Protein AF-A0A954C485-F1 (afdb_monomer)

Foldseek 3Di:
DDADADDPVLVVVLVVLLVVLLCLLQVLADLDDPDPQLVVLVVCLVVVPQPPRPDDPDLSNVLSVQLNVVVVVVRSRSLLNLLSCLLVPVLVCCVPPPVSHPVSSVVSSCLSPVVVLSVLSRTSHSCVNVSD

Structure (mmCIF, N/CA/C/O backbone):
data_AF-A0A954C485-F1
#
_entry.id   AF-A0A954C485-F1
#
loop_
_atom_site.group_PDB
_atom_site.id
_atom_site.type_symbol
_atom_site.label_atom_id
_atom_site.label_alt_id
_atom_site.label_comp_id
_atom_site.label_asym_id
_atom_site.label_entity_id
_atom_site.label_seq_id
_atom_site.pdbx_PDB_ins_code
_atom_site.Cartn_x
_atom_site.Cartn_y
_atom_site.Cartn_z
_atom_site.occupancy
_atom_site.B_iso_or_equiv
_atom_site.auth_seq_id
_atom_site.auth_comp_id
_atom_site.auth_asym_id
_atom_site.auth_atom_id
_atom_site.pdbx_PDB_model_num
ATOM 1 N N . MET A 1 1 ? 10.345 -2.502 -34.165 1.00 47.31 1 MET A N 1
ATOM 2 C CA . MET A 1 1 ? 10.795 -1.247 -33.518 1.00 47.31 1 MET A CA 1
ATOM 3 C C . MET A 1 1 ? 11.908 -1.576 -32.528 1.00 47.31 1 MET A C 1
ATOM 5 O O . MET A 1 1 ? 11.703 -2.485 -31.733 1.00 47.31 1 MET A O 1
ATOM 9 N N . PRO A 1 2 ? 13.085 -0.931 -32.585 1.00 47.78 2 PRO A N 1
ATOM 10 C CA . PRO A 1 2 ? 14.190 -1.241 -31.678 1.00 47.78 2 PRO A CA 1
ATOM 11 C C . PRO A 1 2 ? 13.867 -0.765 -30.254 1.00 47.78 2 PRO A C 1
ATOM 13 O O . PRO A 1 2 ? 13.599 0.415 -30.030 1.00 47.78 2 PRO A O 1
ATOM 16 N N . SER A 1 3 ? 13.889 -1.682 -29.284 1.00 56.34 3 SER A N 1
ATOM 17 C CA . SER A 1 3 ? 13.720 -1.362 -27.866 1.00 56.34 3 SER A CA 1
ATOM 18 C C . SER A 1 3 ? 14.911 -0.523 -27.389 1.00 56.34 3 SER A C 1
ATOM 20 O O . SER A 1 3 ? 16.020 -1.044 -27.241 1.00 56.34 3 SER A O 1
ATOM 22 N N . ARG A 1 4 ? 14.709 0.779 -27.159 1.00 65.12 4 ARG A N 1
ATOM 23 C CA . ARG A 1 4 ? 15.724 1.635 -26.530 1.00 65.12 4 ARG A CA 1
ATOM 24 C C . ARG A 1 4 ? 15.908 1.177 -25.087 1.00 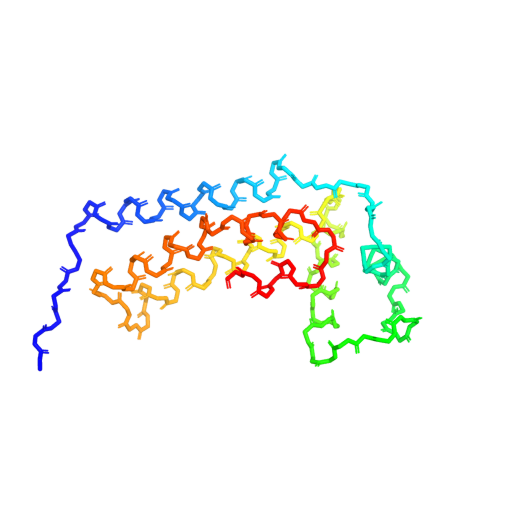65.12 4 ARG A C 1
ATOM 26 O O . ARG A 1 4 ? 15.043 1.435 -24.255 1.00 65.12 4 ARG A O 1
ATOM 33 N N . ARG A 1 5 ? 17.011 0.477 -24.811 1.00 64.56 5 ARG A N 1
ATOM 34 C CA . ARG A 1 5 ? 17.393 0.101 -23.446 1.00 64.56 5 ARG A CA 1
ATOM 35 C C . ARG A 1 5 ? 17.566 1.367 -22.611 1.00 64.56 5 ARG A C 1
ATOM 37 O O . ARG A 1 5 ? 18.163 2.338 -23.077 1.00 64.56 5 ARG A O 1
ATOM 44 N N . VAL A 1 6 ? 17.054 1.344 -21.388 1.00 62.84 6 VAL A N 1
ATOM 45 C CA . VAL A 1 6 ? 17.247 2.438 -20.435 1.00 62.84 6 VAL A CA 1
ATOM 46 C C . VAL A 1 6 ? 18.732 2.520 -20.042 1.00 62.84 6 VAL A C 1
ATOM 48 O O . VAL A 1 6 ? 19.318 1.484 -19.720 1.00 62.84 6 VAL A O 1
ATOM 51 N N . PRO A 1 7 ? 19.367 3.706 -20.054 1.00 67.12 7 PRO A N 1
ATOM 52 C CA . PRO A 1 7 ? 20.702 3.868 -19.485 1.00 67.12 7 PRO A CA 1
ATOM 53 C C . PRO A 1 7 ? 20.692 3.527 -17.988 1.00 67.12 7 PRO A C 1
ATOM 55 O O . PRO A 1 7 ? 19.742 3.861 -17.278 1.00 67.12 7 PRO A O 1
ATOM 58 N N . GLY A 1 8 ? 21.760 2.888 -17.497 1.00 71.44 8 GLY A N 1
ATOM 59 C CA . GLY A 1 8 ? 21.827 2.366 -16.123 1.00 71.44 8 GLY A CA 1
ATOM 60 C C . GLY A 1 8 ? 21.558 3.415 -15.038 1.00 71.44 8 GLY A C 1
ATOM 61 O O . GLY A 1 8 ? 20.907 3.114 -14.045 1.00 71.44 8 GLY A O 1
ATOM 62 N N . VAL A 1 9 ? 21.963 4.668 -15.259 1.00 77.44 9 VAL A N 1
ATOM 63 C CA . VAL A 1 9 ? 21.704 5.781 -14.329 1.00 77.44 9 VAL A CA 1
ATOM 64 C C . VAL A 1 9 ? 20.206 6.047 -14.156 1.00 77.44 9 VAL A C 1
ATOM 66 O O . VAL A 1 9 ? 19.746 6.231 -13.037 1.00 77.44 9 VAL A O 1
ATOM 69 N N . ALA A 1 10 ? 19.422 6.020 -15.235 1.00 74.69 10 ALA A N 1
ATOM 70 C CA . ALA A 1 10 ? 17.987 6.287 -15.152 1.00 74.69 10 ALA A CA 1
ATOM 71 C C . ALA A 1 10 ? 17.234 5.164 -14.421 1.00 74.69 10 ALA A C 1
ATOM 73 O O . ALA A 1 10 ? 16.278 5.444 -13.705 1.00 74.69 10 ALA A O 1
ATOM 74 N N . ALA A 1 11 ? 17.695 3.914 -14.534 1.00 73.38 11 ALA A N 1
ATOM 75 C CA . ALA A 1 11 ? 17.168 2.817 -13.724 1.00 73.38 11 ALA A CA 1
ATOM 76 C C . ALA A 1 11 ? 17.452 3.020 -12.224 1.00 73.38 11 ALA A C 1
ATOM 78 O O . ALA A 1 11 ? 16.557 2.826 -11.406 1.00 73.38 11 ALA A O 1
ATOM 79 N N . TRP A 1 12 ? 18.657 3.473 -11.861 1.00 78.25 12 TRP A N 1
ATOM 80 C CA . TRP A 1 12 ? 18.994 3.780 -10.467 1.00 78.25 12 TRP A CA 1
ATOM 81 C C . TRP A 1 12 ? 18.196 4.952 -9.904 1.00 78.25 12 TRP A C 1
ATOM 83 O O . TRP A 1 12 ? 17.708 4.864 -8.781 1.00 78.25 12 TRP A O 1
ATOM 93 N N . VAL A 1 13 ? 18.011 6.018 -10.686 1.00 81.06 13 VAL A N 1
ATOM 94 C CA . VAL A 1 13 ? 17.157 7.148 -10.292 1.00 81.06 13 VAL A CA 1
ATOM 95 C C . VAL A 1 13 ? 15.732 6.664 -10.041 1.00 81.06 13 VAL A C 1
ATOM 97 O O . VAL A 1 13 ? 15.167 6.958 -8.997 1.00 81.06 13 VAL A O 1
ATOM 100 N N . ALA A 1 14 ? 15.169 5.861 -10.941 1.00 77.38 14 ALA A N 1
ATOM 101 C CA . ALA A 1 14 ? 13.829 5.307 -10.774 1.00 77.38 14 ALA A CA 1
ATOM 102 C C . ALA A 1 14 ? 13.694 4.463 -9.502 1.00 77.38 14 ALA A C 1
ATOM 104 O O . ALA A 1 14 ? 12.748 4.644 -8.741 1.00 77.38 14 ALA A O 1
ATOM 105 N N . ALA A 1 15 ? 14.661 3.577 -9.250 1.00 79.06 15 ALA A N 1
ATOM 106 C CA . ALA A 1 15 ? 14.691 2.764 -8.042 1.00 79.06 15 ALA A CA 1
ATOM 107 C C . ALA A 1 15 ? 14.761 3.640 -6.782 1.00 79.06 15 ALA A C 1
ATOM 109 O O . ALA A 1 15 ? 14.013 3.408 -5.837 1.00 79.06 15 ALA A O 1
ATOM 110 N N . ALA A 1 16 ? 15.597 4.682 -6.785 1.00 84.62 16 ALA A N 1
ATOM 111 C CA . ALA A 1 16 ? 15.685 5.627 -5.677 1.00 84.62 16 ALA A CA 1
ATOM 112 C C . ALA A 1 16 ? 14.355 6.362 -5.441 1.00 84.62 16 ALA A C 1
ATOM 114 O O . ALA A 1 16 ? 13.921 6.476 -4.300 1.00 84.62 16 ALA A O 1
ATOM 115 N N . LEU A 1 17 ? 13.673 6.807 -6.499 1.00 84.12 17 LEU A N 1
ATOM 116 C CA . LEU A 1 17 ? 12.376 7.478 -6.384 1.00 84.12 17 LEU A CA 1
ATOM 117 C C . LEU A 1 17 ? 11.278 6.548 -5.849 1.00 84.12 17 LEU A C 1
ATOM 119 O O . LEU A 1 17 ? 10.480 6.967 -5.015 1.00 84.12 17 LEU A O 1
ATOM 123 N N . VAL A 1 18 ? 11.268 5.279 -6.267 1.00 82.25 18 VAL A N 1
ATOM 124 C CA . VAL A 1 18 ? 10.361 4.262 -5.709 1.00 82.25 18 VAL A CA 1
ATOM 125 C C . VAL A 1 18 ? 10.648 4.045 -4.225 1.00 82.25 18 VAL A C 1
ATOM 127 O O . VAL A 1 18 ? 9.719 4.046 -3.423 1.00 82.25 18 VAL A O 1
ATOM 130 N N . LEU A 1 19 ? 11.921 3.923 -3.836 1.00 86.00 19 LEU A N 1
ATOM 131 C CA . LEU A 1 19 ? 12.309 3.790 -2.429 1.00 86.00 19 LEU A CA 1
ATOM 132 C C . LEU A 1 19 ? 11.895 5.009 -1.599 1.00 86.00 19 LEU A C 1
ATOM 134 O O . LEU A 1 19 ? 11.418 4.841 -0.481 1.00 86.00 19 LEU A O 1
ATOM 138 N N . VAL A 1 20 ? 12.024 6.221 -2.145 1.00 88.75 20 VAL A N 1
ATOM 139 C CA . VAL A 1 20 ? 11.536 7.450 -1.501 1.00 88.75 20 VAL A CA 1
ATOM 140 C C . VAL A 1 20 ? 10.018 7.408 -1.334 1.00 88.75 20 VAL A C 1
ATOM 142 O O . VAL A 1 20 ? 9.529 7.686 -0.244 1.00 88.75 20 VAL A O 1
ATOM 145 N N . GLY A 1 21 ? 9.266 7.011 -2.364 1.00 86.12 21 GLY A N 1
ATOM 146 C CA . GLY A 1 21 ? 7.808 6.886 -2.284 1.00 86.12 21 GLY A CA 1
ATOM 147 C C . GLY A 1 21 ? 7.343 5.818 -1.286 1.00 86.12 21 GLY A C 1
ATOM 148 O O . GLY A 1 21 ? 6.346 6.014 -0.590 1.00 86.12 21 GLY A O 1
ATOM 149 N N . VAL A 1 22 ? 8.074 4.706 -1.179 1.00 86.94 22 VAL A N 1
ATOM 150 C CA . VAL A 1 22 ? 7.854 3.661 -0.168 1.00 86.94 22 VAL A CA 1
ATOM 151 C C . VAL A 1 22 ? 8.137 4.197 1.234 1.00 86.94 22 VAL A C 1
ATOM 153 O O . VAL A 1 22 ? 7.296 4.064 2.122 1.00 86.94 22 VAL A O 1
ATOM 156 N N .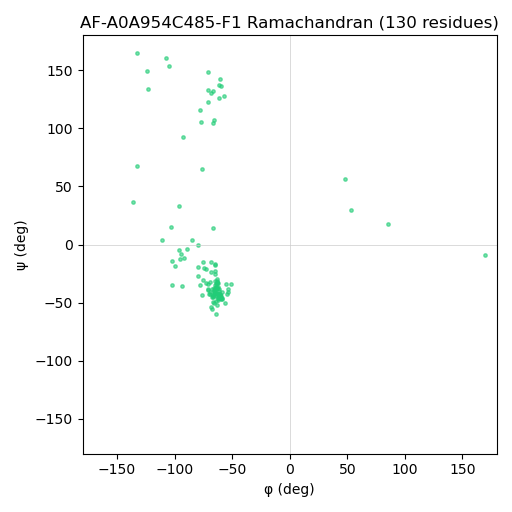 ALA A 1 23 ? 9.293 4.837 1.427 1.00 89.94 23 ALA A N 1
ATOM 157 C CA . ALA A 1 23 ? 9.680 5.405 2.711 1.00 89.94 23 ALA A CA 1
ATOM 158 C C . ALA A 1 23 ? 8.683 6.473 3.169 1.00 89.94 23 ALA A C 1
ATOM 160 O O . ALA A 1 23 ? 8.278 6.460 4.326 1.00 89.94 23 ALA A O 1
ATOM 161 N N . TRP A 1 24 ? 8.234 7.346 2.263 1.00 90.69 24 TRP A N 1
ATOM 162 C CA . TRP A 1 24 ? 7.241 8.375 2.563 1.00 90.69 24 TRP A CA 1
ATOM 163 C C . TRP A 1 24 ? 5.949 7.783 3.127 1.00 90.69 24 TRP A C 1
ATOM 165 O O . TRP A 1 24 ? 5.511 8.195 4.194 1.00 90.69 24 TRP A O 1
ATOM 175 N N . ARG A 1 25 ? 5.367 6.774 2.465 1.00 88.25 25 ARG A N 1
ATOM 176 C CA . ARG A 1 25 ? 4.106 6.149 2.908 1.00 88.25 25 ARG A CA 1
ATOM 177 C C . ARG A 1 25 ? 4.207 5.572 4.316 1.00 88.25 25 ARG A C 1
ATOM 179 O O . ARG A 1 25 ? 3.280 5.725 5.099 1.00 88.25 25 ARG A O 1
ATOM 186 N N . VAL A 1 26 ? 5.333 4.938 4.644 1.00 88.94 26 VAL A N 1
ATOM 187 C CA . VAL A 1 26 ? 5.549 4.338 5.969 1.00 88.94 26 VAL A CA 1
ATOM 188 C C . VAL A 1 26 ? 5.854 5.399 7.029 1.00 88.94 26 VAL A C 1
ATOM 190 O O . VAL A 1 26 ? 5.321 5.325 8.132 1.00 88.94 26 VAL A O 1
ATOM 193 N N . LEU A 1 27 ? 6.700 6.386 6.717 1.00 91.31 27 LEU A N 1
ATOM 194 C CA . LEU A 1 27 ? 7.137 7.411 7.673 1.00 91.31 27 LEU A CA 1
ATOM 195 C C . LEU A 1 27 ? 6.068 8.473 7.950 1.00 91.31 27 LEU A C 1
ATOM 197 O O . LEU A 1 27 ? 6.035 9.030 9.043 1.00 91.31 27 LEU A O 1
ATOM 201 N N . CYS A 1 28 ? 5.211 8.757 6.972 1.00 91.56 28 CYS A N 1
ATOM 202 C CA . CYS A 1 28 ? 4.154 9.760 7.066 1.00 91.56 28 CYS A CA 1
ATOM 203 C C . CYS A 1 28 ? 2.769 9.141 7.289 1.00 91.56 28 CYS A C 1
ATOM 205 O O . CYS A 1 28 ? 1.771 9.825 7.084 1.00 91.56 28 CYS A O 1
ATOM 207 N N . ALA A 1 29 ? 2.697 7.865 7.681 1.00 90.81 29 ALA A N 1
ATOM 208 C CA . ALA A 1 29 ? 1.429 7.177 7.866 1.00 90.81 29 ALA A CA 1
ATOM 209 C C . ALA A 1 29 ? 0.568 7.834 8.962 1.00 90.81 29 ALA A C 1
ATOM 211 O O . ALA A 1 29 ? 1.006 7.992 10.104 1.00 90.81 29 ALA A O 1
ATOM 212 N N . GLU A 1 30 ? -0.673 8.181 8.630 1.00 88.69 30 GLU A N 1
ATOM 213 C CA . GLU A 1 30 ? -1.631 8.778 9.561 1.00 88.69 30 GLU A CA 1
ATOM 214 C C . GLU A 1 30 ? -2.215 7.706 10.474 1.00 88.69 30 GLU A C 1
ATOM 216 O O . GLU A 1 30 ? -2.906 6.814 10.000 1.00 88.69 30 GLU A O 1
ATOM 221 N N . THR A 1 31 ? -1.969 7.780 11.780 1.00 83.50 31 THR A N 1
ATOM 222 C CA . THR A 1 31 ? -2.411 6.766 12.759 1.00 83.50 31 THR A CA 1
ATOM 223 C C . THR A 1 31 ? -3.798 7.021 13.348 1.00 83.50 31 THR A C 1
ATOM 225 O O . THR A 1 31 ? -4.298 6.205 14.121 1.00 83.50 31 THR A O 1
ATOM 228 N N . SER A 1 32 ? -4.425 8.143 12.999 1.00 85.81 32 SER A N 1
ATOM 229 C CA . SER A 1 32 ? -5.764 8.513 13.451 1.00 85.81 32 SER A CA 1
ATOM 230 C C . SER A 1 32 ? -6.653 8.747 12.237 1.00 85.81 32 SER A C 1
ATOM 232 O O . SER A 1 32 ? -6.224 9.465 11.338 1.00 85.81 32 SER A O 1
ATOM 234 N N . PRO A 1 33 ? -7.883 8.207 12.215 1.00 88.75 33 PRO A N 1
ATOM 235 C CA . PRO A 1 33 ? -8.790 8.425 11.101 1.00 88.75 33 PRO A CA 1
ATOM 236 C C . PRO A 1 33 ? -9.310 9.870 11.091 1.00 88.75 33 PRO A C 1
ATOM 238 O O . PRO A 1 33 ? -9.750 10.387 12.121 1.00 88.75 33 PRO A O 1
ATOM 241 N N . GLY A 1 34 ? -9.282 10.506 9.924 1.00 87.88 34 GLY A N 1
ATOM 242 C CA . GLY A 1 34 ? -9.866 11.818 9.646 1.00 87.88 34 GLY A CA 1
ATOM 243 C C . GLY A 1 34 ? -11.200 11.757 8.896 1.00 87.88 34 GLY A C 1
ATOM 244 O O . GLY A 1 34 ? -11.922 12.754 8.857 1.00 87.88 34 GLY A O 1
ATOM 245 N N . THR A 1 35 ? -11.555 10.604 8.319 1.00 89.50 35 THR A N 1
ATOM 246 C CA . THR A 1 35 ? -12.758 10.432 7.484 1.00 89.50 35 THR A CA 1
ATOM 247 C C . THR A 1 35 ? -13.573 9.189 7.856 1.00 89.50 35 THR A C 1
ATOM 249 O O . THR A 1 35 ? -13.111 8.301 8.5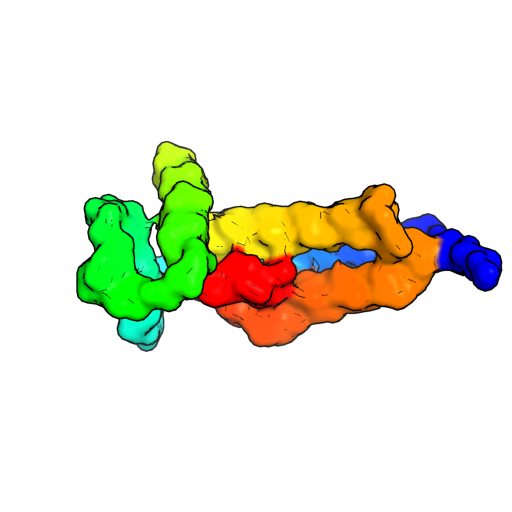74 1.00 89.50 35 THR A O 1
ATOM 252 N N . PHE A 1 36 ? -14.822 9.118 7.379 1.00 87.75 36 PHE A N 1
ATOM 253 C CA . PHE A 1 36 ? -15.700 7.966 7.618 1.00 87.75 36 PHE A CA 1
ATOM 254 C C . PHE A 1 36 ? -15.159 6.678 6.977 1.00 87.75 36 PHE A C 1
ATOM 256 O O . PHE A 1 36 ? -15.222 5.610 7.592 1.00 87.75 36 PHE A O 1
ATOM 263 N N . ASP A 1 37 ? -14.567 6.783 5.788 1.00 86.69 37 ASP A N 1
ATOM 264 C CA . ASP A 1 37 ? -13.972 5.645 5.080 1.00 86.69 37 ASP A CA 1
ATOM 265 C C . ASP A 1 37 ? -12.764 5.089 5.842 1.00 86.69 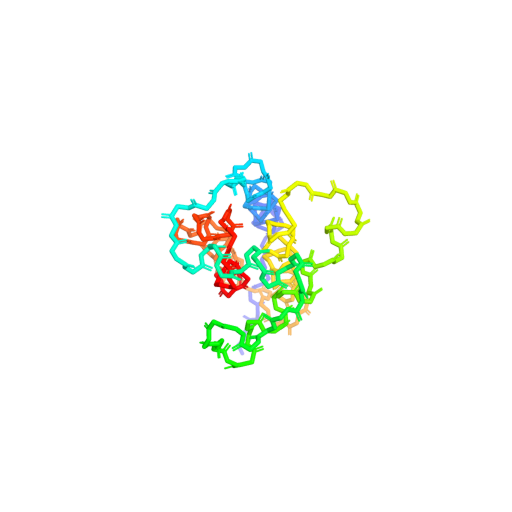37 ASP A C 1
ATOM 267 O O . ASP A 1 37 ? -12.590 3.874 5.954 1.00 86.69 37 ASP A O 1
ATOM 271 N N . GLU A 1 38 ? -11.978 5.973 6.459 1.00 89.81 38 GLU A N 1
ATOM 272 C CA . GLU A 1 38 ? -10.843 5.602 7.304 1.00 89.81 38 GLU A CA 1
ATOM 273 C C . GLU A 1 38 ? -11.268 4.879 8.583 1.00 89.81 38 GLU A C 1
ATOM 275 O O . GLU A 1 38 ? -10.696 3.848 8.943 1.00 89.81 38 GLU A O 1
ATOM 280 N N . VAL A 1 39 ? -12.315 5.371 9.255 1.00 89.75 39 VAL A N 1
ATOM 281 C CA . VAL A 1 39 ? -12.906 4.676 10.412 1.00 89.75 39 VAL A CA 1
ATOM 282 C C . VAL A 1 39 ? -13.404 3.291 10.002 1.00 89.75 39 VAL A C 1
ATOM 284 O O . VAL A 1 39 ? -13.157 2.309 10.706 1.00 89.75 39 VAL A O 1
ATOM 287 N N . SER A 1 40 ? -14.083 3.208 8.859 1.00 88.75 40 SER A N 1
ATOM 288 C CA . SER A 1 40 ? -14.643 1.965 8.330 1.00 88.75 40 SER A CA 1
ATOM 289 C C . SER A 1 40 ? -13.547 0.940 8.043 1.00 88.75 40 SER A C 1
ATOM 291 O O . SER A 1 40 ? -13.653 -0.216 8.451 1.00 88.75 40 SER A O 1
ATOM 293 N N . PHE A 1 41 ? -12.455 1.364 7.404 1.00 88.88 41 PHE A N 1
ATOM 294 C CA . PHE A 1 41 ? -11.303 0.510 7.126 1.00 88.88 41 PHE A CA 1
ATOM 295 C C . PHE A 1 41 ? -10.612 0.025 8.405 1.00 88.88 41 PHE A C 1
ATOM 297 O O . PHE A 1 41 ? -10.369 -1.173 8.549 1.00 88.88 41 PHE A O 1
ATOM 304 N N . LEU A 1 42 ? -10.322 0.921 9.357 1.00 89.94 42 LEU A N 1
ATOM 305 C CA . LEU A 1 42 ? -9.682 0.541 10.622 1.00 89.94 42 LEU A CA 1
ATOM 306 C C . LEU A 1 42 ? -10.548 -0.431 11.426 1.00 89.94 42 LEU A C 1
ATOM 308 O O . LEU A 1 42 ? -10.034 -1.384 12.011 1.00 89.94 42 LEU A O 1
ATOM 312 N N . ARG A 1 43 ? -11.868 -0.236 11.421 1.00 90.06 43 ARG A N 1
ATOM 313 C CA . ARG A 1 43 ? -12.795 -1.125 12.119 1.00 90.06 43 ARG A CA 1
ATOM 314 C C . ARG A 1 43 ? -12.929 -2.484 11.439 1.00 90.06 43 ARG A C 1
ATOM 316 O O . ARG A 1 43 ? -12.954 -3.499 12.132 1.00 90.06 43 ARG A O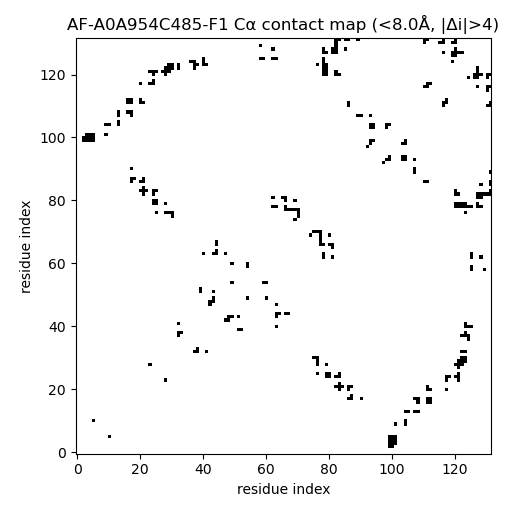 1
ATOM 323 N N . ALA A 1 44 ? -12.949 -2.525 10.108 1.00 89.81 44 ALA A N 1
ATOM 324 C CA . ALA A 1 44 ? -12.875 -3.778 9.362 1.00 89.81 44 ALA A CA 1
ATOM 325 C C . ALA A 1 44 ? -11.532 -4.490 9.584 1.00 89.81 44 ALA A C 1
ATOM 327 O O . ALA A 1 44 ? -11.486 -5.715 9.646 1.00 89.81 44 ALA A O 1
ATOM 328 N N . LEU A 1 45 ? -10.436 -3.752 9.757 1.00 89.50 45 LEU A N 1
ATOM 329 C CA . LEU A 1 45 ? -9.141 -4.340 10.075 1.00 89.50 45 LEU A CA 1
ATOM 330 C C . LEU A 1 45 ? -9.125 -4.988 11.465 1.00 89.50 45 LEU A C 1
ATOM 332 O O . LEU A 1 45 ? -8.642 -6.115 11.599 1.00 89.50 45 LEU A O 1
ATOM 336 N N . ASP A 1 46 ? -9.680 -4.300 12.461 1.00 89.88 46 ASP A N 1
ATOM 337 C CA . ASP A 1 46 ? -9.771 -4.760 13.848 1.00 89.88 46 ASP A CA 1
ATOM 338 C C . ASP A 1 46 ? -10.721 -5.965 13.985 1.00 89.88 46 ASP A C 1
ATOM 340 O O . ASP A 1 46 ? -10.320 -7.057 14.395 1.00 89.88 46 ASP A O 1
ATOM 344 N N . GLN A 1 47 ? -11.969 -5.810 13.534 1.00 89.31 47 GLN A N 1
ATOM 345 C CA . GLN A 1 47 ? -13.055 -6.771 13.769 1.00 89.31 47 GLN A CA 1
ATOM 346 C C . GLN A 1 47 ? -13.205 -7.821 12.658 1.00 89.31 47 GLN A C 1
ATOM 348 O O . GLN A 1 47 ? -13.918 -8.805 12.834 1.00 89.31 47 GLN A O 1
ATOM 353 N N . TYR A 1 48 ? -12.532 -7.633 11.519 1.00 83.12 48 TYR A N 1
ATOM 354 C CA . TYR A 1 48 ? -12.716 -8.430 10.299 1.00 83.12 48 TYR A CA 1
ATOM 355 C C . TYR A 1 48 ? -14.165 -8.517 9.806 1.00 83.12 48 TYR A C 1
ATOM 357 O O . TYR A 1 48 ? -14.560 -9.493 9.168 1.00 83.12 48 TYR A O 1
ATOM 365 N N . ASP A 1 49 ? -14.952 -7.478 10.072 1.00 84.25 49 ASP A N 1
ATOM 366 C CA . ASP A 1 49 ? -16.297 -7.341 9.532 1.00 84.25 49 ASP A CA 1
ATOM 367 C C . ASP A 1 49 ? -16.246 -6.535 8.233 1.00 84.25 49 ASP A C 1
ATOM 369 O O . ASP A 1 49 ? -16.258 -5.304 8.224 1.00 84.25 49 ASP A O 1
ATOM 373 N N . LEU A 1 50 ? -16.134 -7.257 7.121 1.00 82.31 50 LEU A N 1
ATOM 374 C CA . LEU A 1 50 ? -16.035 -6.655 5.796 1.00 82.31 50 LEU A CA 1
ATOM 375 C C . LEU A 1 50 ? -17.371 -6.091 5.305 1.00 82.31 50 LEU A C 1
ATOM 377 O O . LEU A 1 50 ? -17.362 -5.273 4.396 1.00 82.31 50 LEU A O 1
ATOM 381 N N . LEU A 1 51 ? -18.505 -6.529 5.860 1.00 80.88 51 LEU A N 1
ATOM 382 C CA . LEU A 1 51 ? -19.838 -6.187 5.353 1.00 80.88 51 LEU A CA 1
ATOM 383 C C . LEU A 1 51 ? -20.465 -4.992 6.077 1.00 80.88 51 LEU A C 1
ATOM 385 O O . LEU A 1 51 ? -21.454 -4.446 5.594 1.00 80.88 51 LEU A O 1
ATOM 389 N N . ALA A 1 52 ? -19.886 -4.568 7.200 1.00 76.31 52 ALA A N 1
ATOM 390 C CA . ALA A 1 52 ? -20.437 -3.517 8.049 1.00 76.31 52 ALA A CA 1
ATOM 391 C C . ALA A 1 52 ? -20.514 -2.114 7.409 1.00 76.31 52 ALA A C 1
ATOM 393 O O . ALA A 1 52 ? -21.253 -1.279 7.927 1.00 76.31 52 ALA A O 1
ATOM 394 N N . PHE A 1 53 ? -19.786 -1.837 6.316 1.00 70.62 53 PHE A N 1
ATOM 395 C CA . PHE A 1 53 ? -19.596 -0.469 5.796 1.00 70.62 53 PHE A CA 1
ATOM 396 C C . PHE A 1 53 ? -19.735 -0.322 4.270 1.00 70.62 53 PHE A C 1
ATOM 398 O O . PHE A 1 53 ? -18.997 0.447 3.668 1.00 70.62 53 PHE A O 1
ATOM 405 N N . GLU A 1 54 ? -20.657 -1.056 3.633 1.00 72.62 54 GLU A N 1
ATOM 406 C CA . GLU A 1 54 ? -20.896 -0.981 2.172 1.00 72.62 54 GLU A CA 1
ATOM 407 C C . GLU A 1 54 ? -19.600 -1.044 1.329 1.00 72.62 54 GLU A C 1
ATOM 409 O O . GLU A 1 54 ? -19.303 -0.153 0.531 1.00 72.62 54 GLU A O 1
ATOM 414 N N . PRO A 1 55 ? -18.786 -2.101 1.496 1.00 69.75 55 PRO A N 1
ATOM 415 C CA . PRO A 1 55 ? -17.490 -2.198 0.836 1.00 69.75 55 PRO A CA 1
ATOM 416 C C . PRO A 1 55 ? -17.616 -2.210 -0.694 1.00 69.75 55 PRO A C 1
ATOM 418 O O . PRO A 1 55 ? -18.390 -2.976 -1.278 1.00 69.75 55 PRO A O 1
ATOM 421 N N . HIS A 1 56 ? -16.747 -1.463 -1.371 1.00 71.19 56 HIS A N 1
ATOM 422 C CA . HIS A 1 56 ? -16.551 -1.617 -2.810 1.00 71.19 56 HIS A CA 1
ATOM 423 C C . HIS A 1 56 ? -15.685 -2.858 -3.100 1.00 71.19 56 HIS A C 1
ATOM 425 O O . HIS A 1 56 ? -14.462 -2.896 -2.898 1.00 71.19 56 HIS A O 1
ATOM 431 N N . PHE A 1 57 ? -16.347 -3.912 -3.577 1.00 68.00 57 PHE A N 1
ATOM 432 C CA . PHE A 1 57 ? -15.704 -5.119 -4.093 1.00 68.00 57 PHE A CA 1
ATOM 433 C C . PHE A 1 57 ? -15.007 -4.848 -5.438 1.00 68.00 57 PHE A C 1
ATOM 435 O O . PHE A 1 57 ? -15.507 -4.051 -6.230 1.00 68.00 57 PHE A O 1
ATOM 442 N N . PRO A 1 58 ? -13.896 -5.543 -5.760 1.00 68.56 58 PRO A N 1
ATOM 443 C CA . PRO A 1 58 ? -13.187 -6.563 -4.971 1.00 68.56 58 PRO A CA 1
ATOM 444 C C . PRO A 1 58 ? -12.013 -6.020 -4.132 1.00 68.56 58 PRO A C 1
ATOM 446 O O . PRO A 1 58 ? -11.434 -6.766 -3.343 1.00 68.56 58 PRO A O 1
ATOM 449 N N . GLY A 1 59 ? -11.635 -4.749 -4.311 1.00 79.19 59 GLY A N 1
ATOM 450 C CA . GLY A 1 59 ? -10.402 -4.187 -3.748 1.00 79.19 59 GLY A CA 1
ATOM 451 C C . GLY A 1 59 ? -10.408 -4.078 -2.224 1.00 79.19 59 GLY A C 1
ATOM 452 O O . GLY A 1 59 ? -9.402 -4.384 -1.586 1.00 79.19 59 GLY A O 1
ATOM 453 N N . TYR A 1 60 ? -11.549 -3.717 -1.630 1.00 84.19 60 TYR A N 1
ATOM 454 C CA . TYR A 1 60 ? -11.647 -3.470 -0.190 1.00 84.19 60 TYR A CA 1
ATOM 455 C C . TYR A 1 60 ? -11.357 -4.715 0.674 1.00 84.19 60 TYR A C 1
ATOM 457 O O . TYR A 1 60 ? -10.450 -4.646 1.506 1.00 84.19 60 TYR A O 1
ATOM 465 N N . PRO A 1 61 ? -12.006 -5.883 0.456 1.00 87.38 61 PRO A N 1
ATOM 466 C CA . PRO A 1 61 ? -11.665 -7.116 1.172 1.00 87.38 61 PRO A CA 1
ATOM 467 C C . PRO A 1 61 ? -10.188 -7.503 1.081 1.00 87.38 61 PRO A C 1
ATOM 469 O O . PRO A 1 61 ? -9.594 -7.938 2.067 1.00 87.38 61 PRO A O 1
ATOM 472 N N . LEU A 1 62 ? -9.587 -7.338 -0.102 1.00 86.19 62 LEU A N 1
ATOM 473 C CA . LEU A 1 62 ? -8.189 -7.687 -0.327 1.00 86.19 62 LEU A CA 1
ATOM 474 C C . LEU A 1 62 ? -7.253 -6.737 0.428 1.00 86.19 62 LEU A C 1
ATOM 476 O O . LEU A 1 62 ? -6.304 -7.199 1.056 1.00 86.19 62 LEU A O 1
ATOM 480 N N . ALA A 1 63 ? -7.535 -5.433 0.409 1.00 87.31 63 ALA A N 1
ATOM 481 C CA . ALA A 1 63 ? -6.758 -4.440 1.142 1.00 87.31 63 ALA A CA 1
ATOM 482 C C . ALA A 1 63 ? -6.786 -4.704 2.657 1.00 87.31 63 ALA A C 1
ATOM 484 O O . ALA A 1 63 ? -5.732 -4.703 3.295 1.00 87.31 63 ALA A O 1
ATOM 485 N N . VAL A 1 64 ? -7.962 -5.011 3.219 1.00 89.69 64 VAL A N 1
ATOM 486 C CA . VAL A 1 64 ? -8.106 -5.370 4.640 1.00 89.69 64 VAL A CA 1
ATOM 487 C C . VAL A 1 64 ? -7.332 -6.651 4.959 1.00 89.69 64 VAL A C 1
ATOM 489 O O . VAL A 1 64 ? -6.558 -6.678 5.916 1.00 89.69 64 VAL A O 1
ATOM 492 N N . LEU A 1 65 ? -7.478 -7.701 4.144 1.00 90.25 65 LEU A N 1
ATOM 493 C CA . LEU A 1 65 ? -6.757 -8.963 4.332 1.00 90.25 65 LEU A CA 1
ATOM 494 C C . LEU A 1 65 ? -5.234 -8.767 4.303 1.00 90.25 65 LEU A C 1
ATOM 496 O O . LEU A 1 65 ? -4.533 -9.269 5.182 1.00 90.25 65 LEU A O 1
ATOM 500 N N . LEU A 1 66 ? -4.718 -8.022 3.323 1.00 90.00 66 LEU A N 1
ATOM 501 C CA . LEU A 1 66 ? -3.288 -7.742 3.204 1.00 90.00 66 LEU A CA 1
ATOM 502 C C . LEU A 1 66 ? -2.772 -6.920 4.386 1.00 90.00 66 LEU A C 1
ATOM 504 O O . LEU A 1 66 ? -1.684 -7.204 4.877 1.00 90.00 66 LEU A O 1
ATOM 508 N N . ALA A 1 67 ? -3.554 -5.958 4.885 1.00 90.88 67 ALA A N 1
ATOM 509 C CA . ALA A 1 67 ? -3.186 -5.132 6.033 1.00 90.88 67 ALA A CA 1
ATOM 510 C C . ALA A 1 67 ? -3.151 -5.929 7.349 1.00 90.88 67 ALA A C 1
ATOM 512 O O . ALA A 1 67 ? -2.394 -5.587 8.258 1.00 90.88 67 ALA A O 1
ATOM 513 N N . ARG A 1 68 ? -3.874 -7.051 7.463 1.00 92.00 68 ARG A N 1
ATOM 514 C CA . ARG A 1 68 ? -3.781 -7.905 8.661 1.00 92.00 68 ARG A CA 1
ATOM 515 C C . ARG A 1 68 ? -2.410 -8.540 8.854 1.00 92.00 68 ARG A C 1
ATOM 517 O O . ARG A 1 68 ? -2.054 -8.832 9.989 1.00 92.00 68 ARG A O 1
ATOM 524 N N . ILE A 1 69 ? -1.633 -8.733 7.790 1.00 92.50 69 ILE A N 1
ATOM 525 C CA . ILE A 1 69 ? -0.279 -9.294 7.883 1.00 92.50 69 ILE A CA 1
ATOM 526 C C . ILE A 1 69 ? 0.648 -8.355 8.679 1.00 92.50 69 ILE A C 1
ATOM 528 O O . ILE A 1 69 ? 1.130 -8.767 9.733 1.00 92.50 69 ILE A O 1
ATOM 532 N N . PRO A 1 70 ? 0.882 -7.093 8.265 1.00 91.88 70 PRO A N 1
ATOM 533 C CA . PRO A 1 70 ? 1.679 -6.157 9.050 1.00 91.88 70 PRO A CA 1
ATOM 534 C C . PRO A 1 70 ? 1.037 -5.833 10.405 1.00 91.88 70 PRO A C 1
ATOM 536 O O . PRO A 1 70 ? 1.774 -5.604 11.361 1.00 91.88 70 PRO A O 1
ATOM 539 N N . ALA A 1 71 ? -0.295 -5.873 10.535 1.00 91.50 71 ALA A N 1
ATOM 540 C CA . ALA A 1 71 ? -0.955 -5.707 11.833 1.00 91.50 71 ALA A CA 1
ATOM 541 C C . ALA A 1 71 ? -0.589 -6.845 12.803 1.00 91.50 71 ALA A C 1
ATOM 543 O O . ALA A 1 71 ? -0.221 -6.592 13.946 1.00 91.50 71 ALA A O 1
ATOM 544 N N . ALA A 1 72 ? -0.600 -8.097 12.331 1.00 91.81 72 ALA A N 1
ATOM 545 C CA . ALA A 1 72 ? -0.180 -9.264 13.108 1.00 91.81 72 ALA A CA 1
ATOM 546 C C . ALA A 1 72 ? 1.316 -9.236 13.472 1.00 91.81 72 ALA A C 1
ATOM 548 O O . ALA A 1 72 ? 1.720 -9.851 14.454 1.00 91.81 72 ALA A O 1
ATOM 549 N N . LEU A 1 73 ? 2.129 -8.496 12.711 1.00 94.31 73 LEU A N 1
ATOM 550 C CA . LEU A 1 73 ? 3.540 -8.230 13.010 1.00 94.31 73 LEU A CA 1
ATOM 551 C C . LEU A 1 73 ? 3.747 -7.032 13.960 1.00 94.31 73 LEU A C 1
ATOM 553 O O . LEU A 1 73 ? 4.889 -6.666 14.231 1.00 94.31 73 LEU A O 1
ATOM 557 N N . GLY A 1 74 ?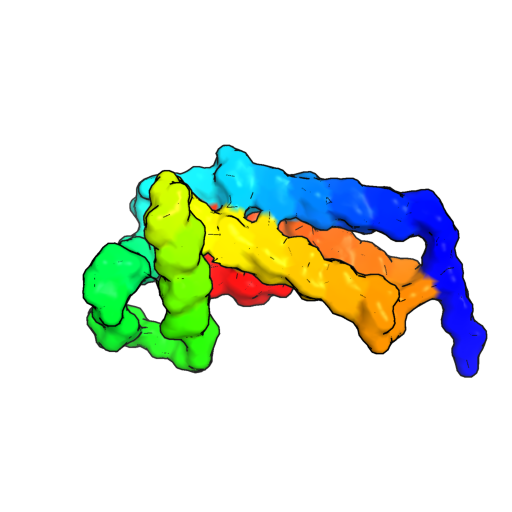 2.672 -6.421 14.471 1.00 91.50 74 GLY A N 1
ATOM 558 C CA . GLY A 1 74 ? 2.730 -5.313 15.429 1.00 91.50 74 GLY A CA 1
ATOM 559 C C . GLY A 1 74 ? 2.891 -3.927 14.799 1.00 91.50 74 GLY A C 1
ATOM 560 O O . GLY A 1 74 ? 3.281 -2.985 15.487 1.00 91.50 74 GLY A O 1
ATOM 561 N N . SER A 1 75 ? 2.619 -3.776 13.501 1.00 90.56 75 SER A N 1
ATOM 562 C CA . SER A 1 75 ? 2.668 -2.470 12.841 1.00 90.56 75 SER A CA 1
ATOM 563 C C . SER A 1 75 ? 1.547 -1.556 13.334 1.00 90.56 75 SER A C 1
ATOM 565 O O . SER A 1 75 ? 0.378 -1.937 13.304 1.00 90.56 75 SER A O 1
ATOM 567 N N . ALA A 1 76 ? 1.894 -0.323 13.713 1.00 87.88 76 ALA A N 1
ATOM 568 C CA . ALA A 1 76 ? 0.923 0.712 14.077 1.00 87.88 76 ALA A CA 1
ATOM 569 C C . ALA A 1 76 ? 0.153 1.273 12.864 1.00 87.88 76 ALA A C 1
ATOM 571 O O . ALA A 1 76 ? -0.933 1.816 13.028 1.00 87.88 76 ALA A O 1
ATOM 572 N N . ALA A 1 77 ? 0.705 1.125 11.655 1.00 90.56 77 ALA A N 1
ATOM 573 C CA . ALA A 1 77 ? 0.126 1.614 10.403 1.00 90.56 77 ALA A CA 1
ATOM 574 C C . ALA A 1 77 ? 0.155 0.524 9.310 1.00 90.56 77 ALA A C 1
ATOM 576 O O . ALA A 1 77 ? 0.913 0.600 8.340 1.00 90.56 77 ALA A O 1
ATOM 577 N N . PRO A 1 78 ? -0.625 -0.555 9.464 1.00 89.62 78 PRO A N 1
ATOM 578 C CA . PRO A 1 78 ? -0.564 -1.727 8.589 1.00 89.62 78 PRO A CA 1
ATOM 579 C C . PRO A 1 78 ? -0.933 -1.456 7.120 1.00 89.62 78 PRO A C 1
ATOM 581 O O . PRO A 1 78 ? -0.350 -2.055 6.220 1.00 89.62 78 PRO A O 1
ATOM 584 N N . TYR A 1 79 ? -1.853 -0.529 6.861 1.00 87.31 79 TYR A N 1
ATOM 585 C CA . TYR A 1 79 ? -2.251 -0.088 5.514 1.00 87.31 79 TYR A CA 1
ATOM 586 C C . TYR A 1 79 ? -1.096 0.555 4.736 1.00 87.31 79 TYR A C 1
ATOM 588 O O . TYR A 1 79 ? -0.954 0.303 3.540 1.00 87.31 79 TYR A O 1
ATOM 596 N N . ALA A 1 80 ? -0.222 1.310 5.408 1.00 89.31 80 ALA A N 1
ATOM 597 C CA . ALA A 1 80 ? 0.926 1.953 4.773 1.00 89.31 80 ALA A CA 1
ATOM 598 C C . ALA A 1 80 ? 1.910 0.924 4.200 1.00 89.31 80 ALA A C 1
ATOM 600 O O . ALA A 1 80 ? 2.499 1.140 3.143 1.00 89.31 80 ALA A O 1
ATOM 601 N N . TRP A 1 81 ? 2.043 -0.236 4.851 1.00 88.38 81 TRP A N 1
ATOM 602 C CA . TRP A 1 81 ? 2.855 -1.348 4.353 1.00 88.38 81 TRP A CA 1
ATOM 603 C C . TRP A 1 81 ? 2.237 -2.038 3.138 1.00 88.38 81 TRP A C 1
ATOM 605 O O . TRP A 1 81 ? 2.970 -2.468 2.250 1.00 88.38 81 TRP A O 1
ATOM 615 N N . VAL A 1 82 ? 0.906 -2.111 3.066 1.00 88.44 82 VAL A N 1
ATOM 616 C CA . VAL A 1 82 ? 0.206 -2.617 1.877 1.00 88.44 82 VAL A CA 1
ATOM 617 C C . VAL A 1 82 ? 0.424 -1.671 0.699 1.00 88.44 82 VAL A C 1
ATOM 619 O O . VAL A 1 82 ? 0.858 -2.113 -0.364 1.00 88.44 82 VAL A O 1
ATOM 622 N N . ALA A 1 83 ? 0.210 -0.368 0.901 1.00 85.19 83 ALA A N 1
ATOM 623 C CA . ALA A 1 83 ? 0.444 0.650 -0.120 1.00 85.19 83 ALA A CA 1
ATOM 624 C C . ALA A 1 83 ? 1.916 0.679 -0.576 1.00 85.19 83 ALA A C 1
ATOM 626 O O . ALA A 1 83 ? 2.204 0.708 -1.773 1.00 85.19 83 ALA A O 1
ATOM 627 N N . ALA A 1 84 ? 2.860 0.596 0.365 1.00 85.00 84 ALA A N 1
ATOM 628 C CA . ALA A 1 84 ? 4.288 0.494 0.080 1.00 85.00 84 ALA A CA 1
ATOM 629 C C . ALA A 1 84 ? 4.646 -0.776 -0.705 1.00 85.00 84 ALA A C 1
ATOM 631 O O . ALA A 1 84 ? 5.423 -0.708 -1.656 1.00 85.00 84 ALA A O 1
ATOM 632 N N . GLY A 1 85 ? 4.078 -1.927 -0.338 1.00 81.81 85 GLY A N 1
ATOM 633 C CA . GLY A 1 85 ? 4.309 -3.199 -1.020 1.00 81.81 85 GLY A CA 1
ATOM 634 C C . GLY A 1 85 ? 3.778 -3.205 -2.453 1.00 81.81 85 GLY A C 1
ATOM 635 O O . GLY A 1 85 ? 4.460 -3.691 -3.353 1.00 81.81 85 GLY A O 1
ATOM 636 N N . LEU A 1 86 ? 2.604 -2.615 -2.687 1.00 78.31 86 LEU A N 1
ATOM 637 C CA . LEU A 1 86 ? 2.037 -2.474 -4.029 1.00 78.31 86 LEU A CA 1
ATOM 638 C C . LEU A 1 86 ? 2.877 -1.513 -4.877 1.00 78.31 86 LEU A C 1
ATOM 640 O O . LEU A 1 86 ? 3.286 -1.874 -5.978 1.00 78.31 86 LEU A O 1
ATOM 644 N N . CYS A 1 87 ? 3.278 -0.369 -4.324 1.00 74.56 87 CYS A N 1
ATOM 645 C CA . CYS A 1 87 ? 4.107 0.606 -5.038 1.00 74.56 87 CYS A CA 1
ATOM 646 C C . CYS A 1 87 ? 5.506 0.041 -5.354 1.00 74.56 87 CYS A C 1
ATOM 648 O O . CYS A 1 87 ? 6.038 0.184 -6.458 1.00 74.56 87 CYS A O 1
ATOM 650 N N . GLY A 1 88 ? 6.078 -0.693 -4.397 1.00 67.50 88 GLY A N 1
ATOM 651 C CA . GLY A 1 88 ? 7.345 -1.400 -4.538 1.00 67.50 88 GLY A CA 1
ATOM 652 C C . GLY A 1 88 ? 7.273 -2.676 -5.380 1.00 67.50 88 GLY A C 1
ATOM 653 O O . GLY A 1 88 ? 8.327 -3.159 -5.775 1.00 67.50 88 GLY A O 1
ATOM 654 N N . GLY A 1 89 ? 6.083 -3.223 -5.662 1.00 65.44 89 GLY A N 1
ATOM 655 C CA . GLY A 1 89 ? 5.863 -4.466 -6.418 1.00 65.44 89 GLY A CA 1
ATOM 656 C C . GLY A 1 89 ? 5.416 -4.253 -7.871 1.00 65.44 89 GLY A C 1
ATOM 657 O O . GLY A 1 89 ? 5.860 -4.981 -8.764 1.00 65.44 89 GLY A O 1
ATOM 658 N N . VAL A 1 90 ? 4.625 -3.209 -8.138 1.00 61.44 90 VAL A N 1
ATOM 659 C CA . VAL A 1 90 ? 4.215 -2.797 -9.495 1.00 61.44 90 VAL A CA 1
ATOM 660 C C . VAL A 1 90 ? 5.399 -2.185 -10.255 1.00 61.44 90 VAL A C 1
ATOM 662 O O . VAL A 1 90 ? 5.607 -2.491 -11.434 1.00 61.44 90 VAL A O 1
ATOM 665 N N . ALA A 1 91 ? 6.258 -1.412 -9.578 1.00 57.44 91 ALA A N 1
ATOM 666 C CA . ALA A 1 91 ? 7.433 -0.809 -10.203 1.00 57.44 91 ALA A CA 1
ATOM 667 C C . ALA A 1 91 ? 8.441 -1.846 -10.766 1.00 57.44 91 ALA A C 1
ATOM 669 O O . ALA A 1 91 ? 8.833 -1.705 -11.926 1.00 57.44 91 ALA A O 1
ATOM 670 N N . PRO A 1 92 ? 8.825 -2.925 -10.051 1.00 57.72 92 PRO A N 1
ATOM 671 C CA . PRO A 1 92 ? 9.646 -4.017 -10.586 1.00 57.72 92 PRO A CA 1
ATOM 672 C C . PRO A 1 92 ? 9.009 -4.785 -11.741 1.00 57.72 92 PRO A C 1
ATOM 674 O O . PRO A 1 92 ? 9.728 -5.225 -12.639 1.00 57.72 92 PRO A O 1
ATOM 677 N N . TRP A 1 93 ? 7.681 -4.942 -11.765 1.00 56.56 93 TRP A N 1
ATOM 678 C CA . TRP A 1 93 ? 7.006 -5.640 -12.864 1.00 56.56 93 TRP A CA 1
ATOM 679 C C . TRP A 1 93 ? 7.172 -4.882 -14.190 1.00 56.56 93 TRP A C 1
ATOM 681 O O . TRP A 1 93 ? 7.424 -5.495 -15.231 1.00 56.56 93 TRP A O 1
ATOM 691 N N . ALA A 1 94 ? 7.194 -3.545 -14.146 1.00 55.25 94 ALA A N 1
ATOM 692 C CA . ALA A 1 94 ? 7.568 -2.717 -15.291 1.00 55.25 94 ALA A CA 1
ATOM 693 C C . ALA A 1 94 ? 9.033 -2.933 -15.736 1.00 55.25 94 ALA A C 1
ATOM 695 O O . ALA A 1 94 ? 9.322 -2.883 -16.934 1.00 55.25 94 ALA A O 1
ATOM 696 N N . PHE A 1 95 ? 9.953 -3.250 -14.815 1.00 53.47 95 PHE A N 1
ATOM 697 C CA . PHE A 1 95 ? 11.355 -3.561 -15.138 1.00 53.47 95 PHE A CA 1
ATOM 698 C C . PHE A 1 95 ? 11.566 -4.981 -15.695 1.00 53.47 95 PHE A C 1
ATOM 700 O O . PHE A 1 95 ? 12.426 -5.174 -16.564 1.00 53.47 95 PHE A O 1
ATOM 707 N N . VAL A 1 96 ? 10.797 -5.969 -15.226 1.00 54.84 96 VAL A N 1
ATOM 708 C CA . VAL A 1 96 ? 10.981 -7.393 -15.568 1.00 54.84 96 VAL A CA 1
ATOM 709 C C . VAL A 1 96 ? 10.115 -7.834 -16.759 1.00 54.84 96 VAL A C 1
ATOM 711 O O . VAL A 1 96 ? 10.591 -8.619 -17.579 1.00 54.84 96 VAL A O 1
ATOM 714 N N . GLY A 1 97 ? 8.890 -7.311 -16.906 1.00 52.62 97 GLY A N 1
ATOM 715 C CA . GLY A 1 97 ? 7.871 -7.863 -17.813 1.00 52.62 97 GLY A CA 1
ATOM 716 C C . GLY A 1 97 ? 7.681 -7.181 -19.176 1.00 52.62 97 GLY A C 1
ATOM 717 O O . GLY A 1 97 ? 7.130 -7.803 -20.078 1.00 52.62 97 GLY A O 1
ATOM 718 N N . GLY A 1 98 ? 8.137 -5.940 -19.390 1.00 50.66 98 GLY A N 1
ATOM 719 C CA . GLY A 1 98 ? 7.903 -5.281 -20.693 1.00 50.66 98 GLY A CA 1
ATOM 720 C C . GLY A 1 98 ? 8.218 -3.787 -20.815 1.00 50.66 98 GLY A C 1
ATOM 721 O O . GLY A 1 98 ? 8.254 -3.267 -21.928 1.00 50.66 98 GLY A O 1
ATOM 722 N N . GLY A 1 99 ? 8.516 -3.087 -19.718 1.00 52.53 99 GLY A N 1
ATOM 723 C CA . GLY A 1 99 ? 8.761 -1.640 -19.678 1.00 52.53 99 GLY A CA 1
ATOM 724 C C . GLY A 1 99 ? 10.235 -1.231 -19.736 1.00 52.53 99 GLY A C 1
ATOM 725 O O . GLY A 1 99 ? 10.610 -0.218 -19.157 1.00 52.53 99 GLY A O 1
ATOM 726 N N . ARG A 1 100 ? 11.098 -1.969 -20.449 1.00 57.06 100 ARG A N 1
ATOM 727 C CA . ARG A 1 100 ? 12.553 -1.688 -20.569 1.00 57.06 100 ARG A CA 1
ATOM 728 C C . ARG A 1 100 ? 12.913 -0.396 -21.329 1.00 57.06 100 ARG A C 1
ATOM 730 O O . ARG A 1 100 ? 14.063 -0.223 -21.734 1.00 57.06 100 ARG A O 1
ATOM 737 N N . GLY A 1 101 ? 11.941 0.483 -21.550 1.00 65.25 101 GLY A N 1
ATOM 738 C CA . GLY A 1 101 ? 12.107 1.790 -22.171 1.00 65.25 101 GLY A CA 1
ATOM 739 C C . GLY A 1 101 ? 11.971 2.918 -21.153 1.00 65.25 101 GLY A C 1
ATOM 740 O O . GLY A 1 101 ? 11.373 2.758 -20.093 1.00 65.25 101 GLY A O 1
ATOM 741 N N . VAL A 1 102 ? 12.490 4.091 -21.510 1.00 68.00 102 VAL A N 1
ATOM 742 C CA . VAL A 1 102 ? 12.423 5.315 -20.689 1.00 68.00 102 VAL A CA 1
ATOM 743 C C . VAL A 1 102 ? 10.991 5.629 -20.225 1.00 68.00 102 VAL A C 1
ATOM 745 O O . VAL A 1 102 ? 10.803 6.081 -19.103 1.00 68.00 102 VAL A O 1
ATOM 748 N N . GLY A 1 103 ? 9.977 5.318 -21.041 1.00 69.75 103 GLY A N 1
ATOM 749 C CA . GLY A 1 103 ? 8.569 5.515 -20.683 1.00 69.75 103 GLY A CA 1
ATOM 750 C C . GLY A 1 103 ? 8.093 4.682 -19.487 1.00 69.75 103 GLY A C 1
ATOM 751 O O . GLY A 1 103 ? 7.347 5.200 -18.668 1.00 69.75 103 GLY A O 1
ATOM 752 N N . GLY A 1 104 ? 8.557 3.435 -19.335 1.00 71.56 104 GLY A N 1
ATOM 753 C CA . GLY A 1 104 ? 8.190 2.595 -18.186 1.00 71.56 104 GLY A CA 1
ATOM 754 C C . GLY A 1 104 ? 8.805 3.110 -16.887 1.00 71.56 104 GLY A C 1
ATOM 755 O O . GLY A 1 104 ? 8.133 3.204 -15.868 1.00 71.56 104 GLY A O 1
ATOM 756 N N . VAL A 1 105 ? 10.064 3.546 -16.959 1.00 70.38 105 VAL A N 1
ATOM 757 C CA . VAL A 1 105 ? 10.761 4.187 -15.837 1.00 70.38 105 VAL A CA 1
ATOM 758 C C . VAL A 1 105 ? 10.069 5.474 -15.395 1.00 70.38 105 VAL A C 1
ATOM 760 O O . VAL A 1 105 ? 9.857 5.673 -14.200 1.00 70.38 105 VAL A O 1
ATOM 763 N N . LEU A 1 106 ? 9.698 6.332 -16.347 1.00 74.19 106 LEU A N 1
ATOM 764 C CA . LEU A 1 106 ? 8.985 7.570 -16.046 1.00 74.19 106 LEU A CA 1
ATOM 765 C C . LEU A 1 106 ? 7.599 7.294 -15.463 1.00 74.19 106 LEU A C 1
ATOM 767 O O . LEU A 1 106 ? 7.239 7.923 -14.478 1.00 74.19 106 LEU A O 1
ATOM 771 N N . ALA A 1 107 ? 6.855 6.325 -16.004 1.00 74.62 107 ALA A N 1
ATOM 772 C CA . ALA A 1 107 ? 5.551 5.946 -15.468 1.00 74.62 107 ALA A CA 1
ATOM 773 C C . ALA A 1 107 ? 5.649 5.466 -14.010 1.00 74.62 107 ALA A C 1
ATOM 775 O O . ALA A 1 107 ? 4.895 5.950 -13.171 1.00 74.62 107 ALA A O 1
ATOM 776 N N . CYS A 1 108 ? 6.619 4.602 -13.684 1.00 71.94 108 CYS A N 1
ATOM 777 C CA . CYS A 1 108 ? 6.844 4.147 -12.308 1.00 71.94 108 CYS A CA 1
ATOM 778 C C . CYS A 1 108 ? 7.232 5.292 -11.368 1.00 71.94 108 CYS A C 1
ATOM 780 O O . CYS A 1 108 ? 6.730 5.362 -10.252 1.00 71.94 108 CYS A O 1
ATOM 782 N N . ALA A 1 109 ? 8.110 6.199 -11.808 1.00 74.56 109 ALA A N 1
ATOM 783 C CA . ALA A 1 109 ? 8.494 7.360 -11.009 1.00 74.56 109 ALA A CA 1
ATOM 784 C C . ALA A 1 109 ? 7.306 8.307 -10.773 1.00 74.56 109 ALA A C 1
ATOM 786 O O . ALA A 1 109 ? 7.118 8.793 -9.660 1.00 74.56 109 ALA A O 1
ATOM 787 N N . CYS A 1 110 ? 6.483 8.537 -11.801 1.00 77.69 110 CYS A N 1
ATOM 788 C CA . CYS A 1 110 ? 5.278 9.352 -11.697 1.00 77.69 110 CYS A CA 1
ATOM 789 C C . CYS A 1 110 ? 4.235 8.724 -10.769 1.00 77.69 110 CYS A C 1
ATOM 791 O O . CYS A 1 110 ? 3.663 9.453 -9.973 1.00 77.69 110 CYS A O 1
ATOM 793 N N . LEU A 1 111 ? 4.010 7.406 -10.823 1.00 74.81 111 LEU A N 1
ATOM 794 C CA . LEU A 1 111 ? 3.098 6.710 -9.904 1.00 74.81 111 LEU A CA 1
ATOM 795 C C . LEU A 1 111 ? 3.619 6.718 -8.463 1.00 74.81 111 LEU A C 1
ATOM 797 O O . LEU A 1 111 ? 2.885 7.060 -7.538 1.00 74.81 111 LEU A O 1
ATOM 801 N N . ALA A 1 112 ? 4.908 6.427 -8.264 1.00 74.56 112 ALA A N 1
ATOM 802 C CA . ALA A 1 112 ? 5.497 6.363 -6.929 1.00 74.56 112 ALA A CA 1
ATOM 803 C C . ALA A 1 112 ? 5.459 7.704 -6.182 1.00 74.56 112 ALA A C 1
ATOM 805 O O . ALA A 1 112 ? 5.329 7.707 -4.954 1.00 74.56 112 ALA A O 1
ATOM 806 N N . LEU A 1 113 ? 5.558 8.813 -6.924 1.00 80.38 113 LEU A N 1
ATOM 807 C CA . LEU A 1 113 ? 5.637 10.179 -6.403 1.00 80.38 113 LEU A CA 1
ATOM 808 C C . LEU A 1 113 ? 4.402 11.035 -6.693 1.00 80.38 113 LEU A C 1
ATOM 810 O O . LEU A 1 113 ? 4.418 12.229 -6.390 1.00 80.38 113 LEU A O 1
ATOM 814 N N . ALA A 1 114 ? 3.354 10.480 -7.306 1.00 83.44 114 ALA A N 1
ATOM 815 C CA . ALA A 1 114 ? 2.135 11.238 -7.544 1.00 83.44 114 ALA A CA 1
ATOM 816 C C . ALA A 1 114 ? 1.623 11.764 -6.191 1.00 83.44 114 ALA A C 1
ATOM 818 O O . ALA A 1 114 ? 1.468 10.961 -5.269 1.00 83.44 114 ALA A O 1
ATOM 819 N N . PRO A 1 115 ? 1.346 13.075 -6.042 1.00 82.88 115 PRO A N 1
ATOM 820 C CA . PRO A 1 115 ? 0.956 13.648 -4.753 1.00 82.88 115 PRO A CA 1
ATOM 821 C C . PRO A 1 115 ? -0.238 12.922 -4.132 1.00 82.88 115 PRO A C 1
ATOM 823 O O . PRO A 1 115 ? -0.207 12.567 -2.959 1.00 82.88 115 PRO A O 1
ATOM 826 N N . LEU A 1 116 ? -1.233 12.598 -4.962 1.00 80.94 116 LEU A N 1
ATOM 827 C CA . LEU A 1 116 ? -2.410 11.841 -4.549 1.00 80.94 116 LEU A CA 1
ATOM 828 C C . LEU A 1 116 ? -2.056 10.419 -4.082 1.00 80.94 116 LEU A C 1
ATOM 830 O O . LEU A 1 116 ? -2.627 9.929 -3.118 1.00 80.94 116 LEU A O 1
ATOM 834 N N . ALA A 1 117 ? -1.090 9.765 -4.727 1.00 81.44 117 ALA A N 1
ATOM 835 C CA . ALA A 1 117 ? -0.647 8.426 -4.350 1.00 81.44 117 ALA A CA 1
ATOM 836 C C . ALA A 1 117 ? 0.168 8.406 -3.053 1.00 81.44 117 ALA A C 1
ATOM 838 O O . ALA A 1 117 ? 0.112 7.441 -2.290 1.00 81.44 117 ALA A O 1
ATOM 839 N N . LEU A 1 118 ? 0.934 9.468 -2.805 1.00 84.12 118 LEU A N 1
ATOM 840 C CA . LEU A 1 118 ? 1.656 9.660 -1.553 1.00 84.12 118 LEU A CA 1
ATOM 841 C C . LEU A 1 118 ? 0.697 9.953 -0.398 1.00 84.12 118 LEU A C 1
ATOM 843 O O . LEU A 1 118 ? 0.875 9.390 0.677 1.00 84.12 118 LEU A O 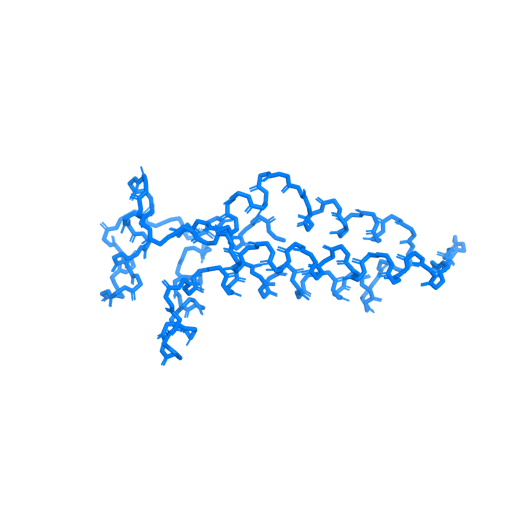1
ATOM 847 N N . GLU A 1 119 ? -0.311 10.799 -0.625 1.00 86.31 119 GLU A N 1
ATOM 848 C CA . GLU A 1 119 ? -1.310 11.156 0.385 1.00 86.31 119 GLU A CA 1
ATOM 849 C C . GLU A 1 119 ? -2.211 9.964 0.724 1.00 86.31 119 GLU A C 1
ATOM 851 O O . GLU A 1 119 ? -2.282 9.553 1.880 1.00 86.31 119 GLU A O 1
ATOM 856 N N . LEU A 1 120 ? -2.837 9.341 -0.280 1.00 84.75 120 LEU A N 1
ATOM 857 C CA . LEU A 1 120 ? -3.716 8.190 -0.058 1.00 84.75 120 LEU A CA 1
ATOM 858 C C . LEU A 1 120 ? -2.946 6.985 0.485 1.00 84.75 120 LEU A C 1
ATOM 860 O O . LEU A 1 120 ? -3.438 6.293 1.369 1.00 84.75 120 LEU A O 1
ATOM 864 N N . GLY A 1 121 ? -1.721 6.750 0.004 1.00 83.62 121 GLY A N 1
ATOM 865 C CA . GLY A 1 121 ? -0.872 5.644 0.451 1.00 83.62 121 GLY A CA 1
ATOM 866 C C . GLY A 1 121 ? -0.420 5.731 1.913 1.00 83.62 121 GLY A C 1
ATOM 867 O O . GLY A 1 121 ? 0.034 4.729 2.464 1.00 83.62 121 GLY A O 1
ATOM 868 N N . ALA A 1 122 ? -0.529 6.909 2.531 1.00 87.12 122 ALA A N 1
ATOM 869 C CA . ALA A 1 122 ? -0.220 7.142 3.938 1.00 87.12 122 ALA A CA 1
ATOM 870 C C . ALA A 1 122 ? -1.465 7.089 4.843 1.00 87.12 122 ALA A C 1
ATOM 872 O O . ALA A 1 122 ? -1.331 7.155 6.064 1.00 87.12 122 ALA A O 1
ATOM 873 N N . ARG A 1 123 ? -2.668 6.947 4.279 1.00 90.00 123 ARG A N 1
ATOM 874 C CA . ARG A 1 123 ? -3.928 6.951 5.029 1.00 90.00 123 ARG A CA 1
ATOM 875 C C . ARG A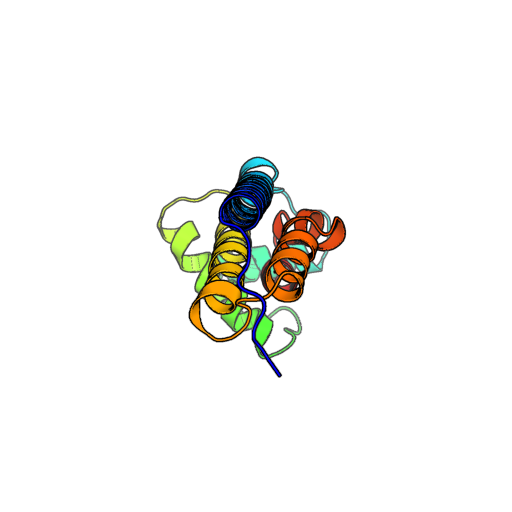 1 123 ? -4.530 5.555 5.178 1.00 90.00 123 ARG A C 1
ATOM 877 O O . ARG A 1 123 ? -4.298 4.693 4.325 1.00 90.00 123 ARG A O 1
ATOM 884 N N . PRO A 1 124 ? -5.329 5.312 6.232 1.00 86.25 124 PRO A N 1
ATOM 885 C CA . PRO A 1 124 ? -5.999 4.035 6.452 1.00 86.25 124 PRO A CA 1
ATOM 886 C C . PRO A 1 124 ? -7.213 3.866 5.532 1.00 86.25 124 PRO A C 1
ATOM 888 O O . PRO A 1 124 ? -8.346 3.794 5.982 1.00 86.25 124 PRO A O 1
ATOM 891 N N . LEU A 1 125 ? -6.974 3.801 4.225 1.00 86.19 125 LEU A N 1
ATOM 892 C CA . LEU A 1 125 ? -7.992 3.691 3.182 1.00 86.19 125 LEU A CA 1
ATOM 893 C C . LEU A 1 125 ? -7.721 2.453 2.327 1.00 86.19 125 LEU A C 1
ATOM 895 O O . LEU A 1 125 ? -6.570 2.090 2.086 1.00 86.19 125 LEU A O 1
ATOM 899 N N . ALA A 1 126 ? -8.768 1.838 1.781 1.00 78.38 126 ALA A N 1
ATOM 900 C CA . ALA A 1 126 ? -8.590 0.777 0.787 1.00 78.38 126 ALA A CA 1
ATOM 901 C C . ALA A 1 126 ? -7.946 1.304 -0.513 1.00 78.38 126 ALA A C 1
ATOM 903 O O . ALA A 1 126 ? -7.142 0.605 -1.134 1.00 78.38 126 ALA A O 1
ATOM 904 N N . ASP A 1 127 ? -8.215 2.564 -0.867 1.00 72.44 127 ASP A N 1
ATOM 905 C CA . ASP A 1 127 ? -7.624 3.235 -2.031 1.00 72.44 127 ASP A CA 1
ATOM 906 C C . ASP A 1 127 ? -6.122 3.508 -1.878 1.00 72.44 127 ASP A C 1
ATOM 908 O O . ASP A 1 127 ? -5.428 3.717 -2.876 1.00 72.44 127 ASP A O 1
ATOM 912 N N . ALA A 1 128 ? -5.580 3.413 -0.657 1.00 68.62 128 ALA A N 1
ATOM 913 C CA . ALA A 1 128 ? -4.142 3.481 -0.410 1.00 68.62 128 ALA A CA 1
ATOM 914 C C . ALA A 1 128 ? -3.383 2.454 -1.266 1.00 68.62 128 ALA A C 1
ATOM 916 O O . ALA A 1 128 ? -2.325 2.761 -1.818 1.00 68.62 128 ALA A O 1
ATOM 917 N N . GLY A 1 129 ? -3.961 1.259 -1.441 1.00 58.03 129 GLY A N 1
ATOM 918 C CA . GLY A 1 129 ? -3.423 0.219 -2.315 1.00 58.03 129 GLY A CA 1
ATOM 919 C C . GLY A 1 129 ? -3.724 0.414 -3.805 1.00 58.03 129 GLY A C 1
ATOM 920 O O . GLY A 1 129 ? -2.949 -0.042 -4.638 1.00 58.03 129 GLY A O 1
ATOM 921 N N . ALA A 1 130 ? -4.814 1.101 -4.156 1.00 55.72 130 ALA A N 1
ATOM 922 C CA . ALA A 1 130 ? -5.191 1.371 -5.548 1.00 55.72 130 ALA A CA 1
ATOM 923 C C . ALA A 1 130 ? -4.402 2.535 -6.174 1.00 55.72 130 ALA A C 1
ATOM 925 O O . ALA A 1 130 ? -4.335 2.661 -7.394 1.00 55.72 130 ALA A O 1
ATOM 926 N N . SER A 1 131 ? -3.807 3.386 -5.339 1.00 51.62 131 SER A N 1
ATOM 927 C CA . SER A 1 131 ? -3.022 4.547 -5.761 1.00 51.62 131 SER A CA 1
ATOM 928 C C . SER A 1 131 ? -1.585 4.228 -6.210 1.00 51.62 131 SER A C 1
ATOM 930 O O . SER A 1 131 ? -0.843 5.141 -6.572 1.00 51.62 131 SER A O 1
ATOM 932 N N . ALA A 1 132 ? -1.184 2.955 -6.162 1.00 48.62 132 ALA A N 1
ATOM 933 C CA . ALA A 1 132 ? 0.195 2.492 -6.290 1.00 48.62 132 ALA A CA 1
ATOM 934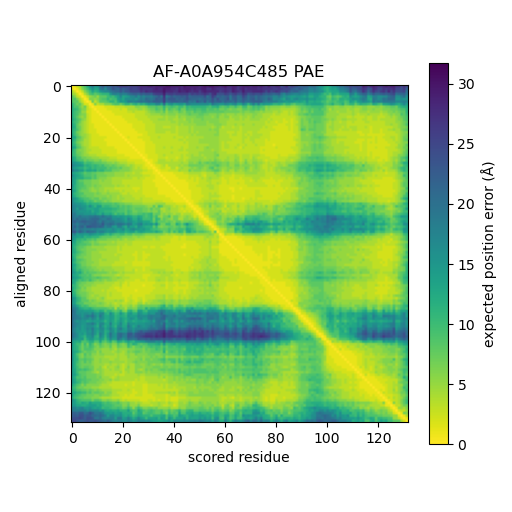 C C . ALA A 1 132 ? 0.524 1.806 -7.624 1.00 48.62 132 ALA A C 1
ATOM 936 O O . ALA A 1 132 ? -0.360 1.137 -8.204 1.00 48.62 132 ALA A O 1
#

Sequence (132 aa):
MPSRRVPGVAAWVAAALVLVGVAWRVLCAETSPGTFDEVSFLRALDQYDLLAFEPHFPGYPLAVLLARIPAALGSAAPYAWVAAGLCGGVAPWAFVGGGRGVGGVLACACLALAPLALELGARPLADAGASA

Mean predicted aligned error: 7.62 Å

pLDDT: mean 78.52, std 12.37, range [47.31, 94.31]

Radius of gyration: 16.12 Å; Cα contacts (8 Å, |Δi|>4): 194; chains: 1; bounding box: 43×23×49 Å

Secondary structure (DSSP, 8-state):
----PPPHHHHHHHHHHHHHHHHHHHHT---S--SHHHHHHHHHHHH--SSTT---TTHHHHHHHHHHHHHHTT-S-HHHHHHHHHHHHHHHHHHHHT--SHHHHHHHHHHHH-HHHHHHHTSSSTHHHHT-

Solvent-accessible surface area (backbone atoms only — not comparable to full-atom values): 6812 Å² total; per-residue (Å²): 133,86,81,56,68,56,57,70,66,60,55,52,53,31,52,52,42,37,51,49,32,32,48,46,10,56,76,61,40,52,81,65,71,90,47,71,63,24,46,46,42,52,48,24,53,73,69,65,48,66,75,84,66,78,61,62,77,72,58,35,65,52,42,42,57,55,18,46,54,42,38,75,72,68,42,85,52,21,42,10,54,41,11,24,48,37,35,64,49,54,44,51,45,34,64,74,74,77,27,53,33,63,66,36,45,50,50,38,36,48,42,30,61,30,68,67,25,43,53,38,10,13,30,48,40,52,58,8,47,71,40,70